Protein AF-A0A2N9NSI6-F1 (afdb_monomer_lite)

Structure (mmCIF, N/CA/C/O backbone):
data_AF-A0A2N9NSI6-F1
#
_entry.id   AF-A0A2N9NSI6-F1
#
loop_
_atom_site.group_PDB
_atom_site.id
_atom_site.type_symbol
_atom_site.label_atom_id
_atom_site.label_alt_id
_atom_site.label_comp_id
_atom_site.label_asym_id
_atom_site.label_entity_id
_atom_site.label_seq_id
_atom_site.pdbx_PDB_ins_code
_atom_site.Cartn_x
_atom_site.Cartn_y
_atom_site.Cartn_z
_atom_site.occupancy
_atom_site.B_iso_or_equiv
_atom_site.auth_seq_id
_atom_site.auth_comp_id
_atom_site.auth_asym_id
_atom_site.auth_atom_id
_atom_site.pdbx_PDB_model_num
ATOM 1 N N . MET A 1 1 ? 2.233 5.136 30.420 1.00 48.03 1 MET A N 1
ATOM 2 C CA . MET A 1 1 ? 1.547 4.315 29.391 1.00 48.03 1 MET A CA 1
ATOM 3 C C . MET A 1 1 ? 0.698 5.230 28.518 1.00 48.03 1 MET A C 1
ATOM 5 O O . MET A 1 1 ? 0.105 6.152 29.054 1.00 48.03 1 MET A O 1
ATOM 9 N N . ARG A 1 2 ? 0.676 5.046 27.192 1.00 55.31 2 ARG A N 1
ATOM 10 C CA . ARG A 1 2 ? -0.166 5.871 26.302 1.00 55.31 2 ARG A CA 1
ATOM 11 C C . ARG A 1 2 ? -1.630 5.439 26.423 1.00 55.31 2 ARG A C 1
ATOM 13 O O . ARG A 1 2 ? -1.885 4.237 26.445 1.00 55.31 2 ARG A O 1
ATOM 20 N N . ALA A 1 3 ? -2.552 6.400 26.476 1.00 70.12 3 ALA A N 1
ATOM 21 C CA . ALA A 1 3 ? -3.989 6.137 26.527 1.00 70.12 3 ALA A CA 1
ATOM 22 C C . ALA A 1 3 ? -4.431 5.232 25.362 1.00 70.12 3 ALA A C 1
ATOM 24 O O . ALA A 1 3 ? -3.962 5.372 24.225 1.00 70.12 3 ALA A O 1
ATOM 25 N N . SER A 1 4 ? -5.310 4.274 25.649 1.00 68.69 4 SER A N 1
ATOM 26 C CA . SER A 1 4 ? -5.897 3.402 24.638 1.00 68.69 4 SER A CA 1
ATOM 27 C C . SER A 1 4 ? -6.858 4.203 23.757 1.00 68.69 4 SER A C 1
ATOM 29 O O . SER A 1 4 ? -7.689 4.965 24.238 1.00 68.69 4 SER A O 1
ATOM 31 N N . ILE A 1 5 ? -6.737 4.036 22.439 1.00 74.62 5 ILE A N 1
ATOM 32 C CA . ILE A 1 5 ? -7.621 4.702 21.475 1.00 74.62 5 ILE A CA 1
ATOM 33 C C . ILE A 1 5 ? -9.014 4.077 21.594 1.00 74.62 5 ILE A C 1
ATOM 35 O O . ILE A 1 5 ? -9.183 2.927 21.167 1.00 74.62 5 ILE A O 1
ATOM 39 N N . GLN A 1 6 ? -9.965 4.836 22.143 1.00 79.00 6 GLN A N 1
ATOM 40 C CA . GLN A 1 6 ? -11.392 4.510 22.207 1.00 79.00 6 GLN A CA 1
ATOM 41 C C . GLN A 1 6 ? -12.068 4.862 20.878 1.00 79.00 6 GLN A C 1
ATOM 43 O O . GLN A 1 6 ? -11.849 5.941 20.343 1.00 79.00 6 GLN A O 1
ATOM 48 N N . ASP A 1 7 ? -12.818 3.921 20.311 1.00 77.19 7 ASP A N 1
ATOM 49 C CA . ASP A 1 7 ? -13.443 4.021 18.987 1.00 77.19 7 ASP A CA 1
ATOM 50 C C . ASP A 1 7 ? -14.549 2.959 18.880 1.00 77.1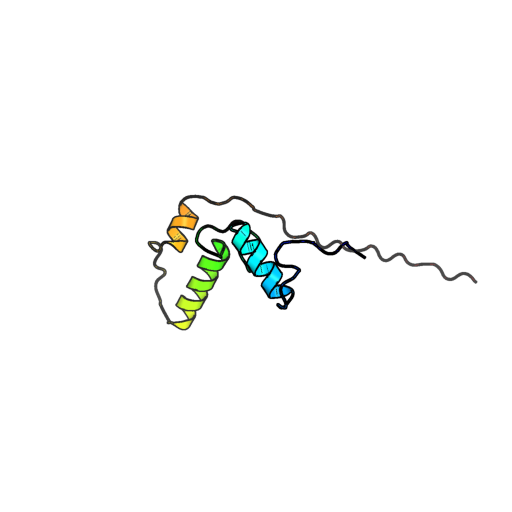9 7 ASP A C 1
ATOM 52 O O . ASP A 1 7 ? -14.588 2.026 19.680 1.00 77.19 7 ASP A O 1
ATOM 56 N N . GLU A 1 8 ? -15.398 3.024 17.862 1.00 80.44 8 GLU A N 1
ATOM 57 C CA . GLU A 1 8 ? -16.492 2.074 17.610 1.00 80.44 8 GLU A CA 1
ATOM 58 C C . GLU A 1 8 ? -15.991 0.616 17.534 1.00 80.44 8 GLU A C 1
ATOM 60 O O . GLU A 1 8 ? -16.646 -0.319 17.997 1.00 80.44 8 GLU A O 1
ATOM 65 N N . PHE A 1 9 ? -14.761 0.412 17.046 1.00 79.56 9 PHE A N 1
ATOM 66 C CA . PHE A 1 9 ? -14.136 -0.909 16.941 1.00 79.56 9 PHE A CA 1
ATOM 67 C C . PHE A 1 9 ? -13.517 -1.432 18.249 1.00 79.56 9 PHE A C 1
ATOM 69 O O . PHE A 1 9 ? -13.040 -2.572 18.276 1.00 79.56 9 PHE A O 1
ATOM 76 N N . THR A 1 10 ? -13.461 -0.653 19.339 1.00 80.88 10 THR A N 1
ATOM 77 C CA . THR A 1 10 ? -12.845 -1.138 20.590 1.00 80.88 10 THR A CA 1
ATOM 78 C C . THR A 1 10 ? -13.657 -2.231 21.252 1.00 80.88 10 THR A C 1
ATOM 80 O O . THR A 1 10 ? -13.054 -3.171 21.772 1.00 80.88 10 THR A O 1
ATOM 83 N N . ARG A 1 11 ? -14.985 -2.158 21.143 1.00 82.06 11 ARG A N 1
ATOM 84 C CA . ARG A 1 11 ? -15.930 -3.134 21.704 1.00 82.06 11 ARG A CA 1
ATOM 85 C C . ARG A 1 11 ? -15.912 -4.476 20.973 1.00 82.06 11 ARG A C 1
ATOM 87 O O . ARG A 1 11 ? -16.306 -5.490 21.538 1.00 82.06 11 ARG A O 1
ATOM 94 N N . LEU A 1 12 ? -15.417 -4.508 19.735 1.00 83.12 12 LEU A N 1
ATOM 95 C CA . LEU A 1 12 ? -15.352 -5.741 18.9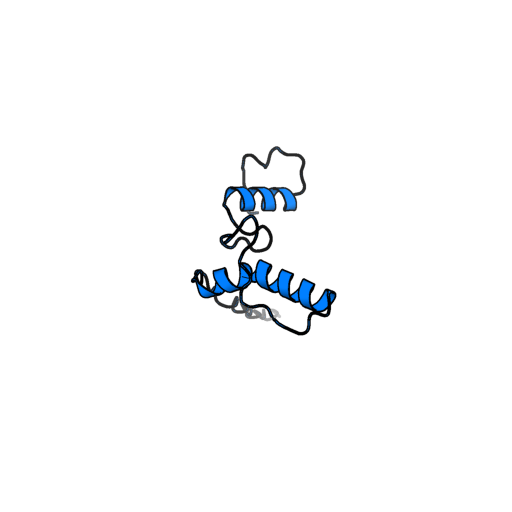60 1.00 83.12 12 LEU A CA 1
ATOM 96 C C . LEU A 1 12 ? -14.275 -6.688 19.517 1.00 83.12 12 LEU A C 1
ATOM 98 O O . LEU A 1 12 ? -13.136 -6.279 19.772 1.00 83.12 12 LEU A O 1
ATOM 102 N N . LYS A 1 13 ? -14.601 -7.979 19.642 1.00 85.81 13 LYS A N 1
ATOM 103 C CA . LYS A 1 13 ? -13.668 -9.050 20.042 1.00 85.81 13 LYS A CA 1
ATOM 104 C C . LYS A 1 13 ? -12.770 -9.479 18.875 1.00 85.81 13 LYS A C 1
ATOM 106 O O . LYS A 1 13 ? -12.766 -10.630 18.460 1.00 85.81 13 LYS A O 1
ATOM 111 N N . VAL A 1 14 ? -12.024 -8.534 18.308 1.00 86.50 14 VAL A N 1
ATOM 112 C CA . VAL A 1 14 ? -11.093 -8.790 17.197 1.00 86.50 14 VAL A CA 1
ATOM 113 C C . VAL A 1 14 ? -9.673 -8.440 17.602 1.00 86.50 14 VAL A C 1
ATOM 115 O O . VAL A 1 14 ? -9.452 -7.567 18.446 1.00 86.50 14 VAL A O 1
ATOM 118 N N . SER A 1 15 ? -8.704 -9.085 16.949 1.00 87.81 15 SER A N 1
ATOM 119 C CA . SER A 1 15 ? -7.287 -8.758 17.104 1.00 87.81 15 SER A CA 1
ATOM 120 C C . SER A 1 15 ? -7.044 -7.255 16.948 1.00 87.81 15 SER A C 1
ATOM 122 O O . SER A 1 15 ? -7.626 -6.586 16.085 1.00 87.81 15 SER A O 1
ATOM 124 N N . ARG A 1 16 ? -6.120 -6.728 17.757 1.00 82.12 16 ARG A N 1
ATOM 125 C CA . ARG A 1 16 ? -5.680 -5.328 17.707 1.00 82.12 16 ARG A CA 1
ATOM 126 C C . ARG A 1 16 ? -5.275 -4.904 16.292 1.00 82.12 16 ARG A C 1
ATOM 128 O O . ARG A 1 16 ? -5.569 -3.783 15.881 1.00 82.12 16 ARG A O 1
ATOM 135 N N . GLN A 1 17 ? -4.654 -5.806 15.533 1.00 85.38 17 GLN A N 1
ATOM 136 C CA . GLN A 1 17 ? -4.251 -5.544 14.152 1.00 85.38 17 GLN A CA 1
ATOM 137 C C . GLN A 1 17 ? -5.458 -5.371 13.225 1.00 85.38 17 GLN A C 1
ATOM 139 O O . GLN A 1 17 ? -5.464 -4.479 12.380 1.00 85.38 17 GLN A O 1
ATOM 144 N N . ARG A 1 18 ? -6.517 -6.165 13.411 1.00 86.31 18 ARG A N 1
ATOM 145 C CA . ARG A 1 18 ? -7.741 -6.039 12.615 1.00 86.31 18 ARG A CA 1
ATOM 146 C C . ARG A 1 18 ? -8.489 -4.746 12.937 1.00 86.31 18 ARG A C 1
ATOM 148 O O . ARG A 1 18 ? -8.938 -4.079 12.013 1.00 86.31 18 ARG A O 1
ATOM 155 N N . LYS A 1 19 ? -8.526 -4.332 14.211 1.00 89.19 19 LYS A N 1
ATOM 156 C CA . LYS A 1 19 ? -9.054 -3.012 14.612 1.00 89.19 19 LYS A CA 1
ATOM 157 C C . LYS A 1 19 ? -8.313 -1.869 13.912 1.00 89.19 19 LYS A C 1
ATOM 159 O O . LYS A 1 19 ? -8.945 -0.933 13.439 1.00 89.19 19 LYS A O 1
ATOM 164 N N . TYR A 1 20 ? -6.986 -1.961 13.788 1.00 86.31 20 TYR A N 1
ATOM 165 C CA . TYR A 1 20 ? -6.198 -0.985 13.026 1.00 86.31 20 TYR A CA 1
ATOM 166 C C . TYR A 1 20 ? -6.587 -0.954 11.540 1.00 86.31 20 TYR A C 1
ATOM 168 O O . TYR A 1 20 ? -6.796 0.124 10.994 1.00 86.31 20 TYR A O 1
ATOM 176 N N . GLN A 1 21 ? -6.745 -2.114 10.896 1.00 85.00 21 GLN A N 1
ATOM 177 C CA . GLN A 1 21 ? -7.166 -2.177 9.491 1.00 85.00 21 GLN A CA 1
ATOM 178 C C . GLN A 1 21 ? -8.550 -1.557 9.273 1.00 85.00 21 GLN A C 1
ATOM 180 O O . GLN A 1 21 ? -8.721 -0.812 8.315 1.00 85.00 21 GLN A O 1
ATOM 185 N N . LEU A 1 22 ? -9.505 -1.818 10.171 1.00 85.94 22 LEU A N 1
ATOM 186 C CA . LEU A 1 22 ? -10.853 -1.243 10.103 1.00 85.94 22 LEU A CA 1
ATOM 187 C C . LEU A 1 22 ? -10.827 0.285 10.237 1.00 85.94 22 LEU A C 1
ATOM 189 O O . LEU A 1 22 ? -11.482 0.978 9.464 1.00 85.94 22 LEU A O 1
ATOM 193 N N . ARG A 1 23 ? -9.991 0.821 11.136 1.00 85.88 23 ARG A N 1
ATOM 194 C CA . ARG A 1 23 ? -9.762 2.272 11.245 1.00 85.88 23 ARG A CA 1
ATOM 195 C C . ARG A 1 23 ? -9.185 2.861 9.964 1.00 85.88 23 ARG A C 1
ATOM 197 O O . ARG A 1 23 ? -9.685 3.860 9.468 1.00 85.88 23 ARG A O 1
ATOM 204 N N . MET A 1 24 ? -8.170 2.216 9.390 1.00 83.25 24 MET A N 1
ATOM 205 C CA . MET A 1 24 ? -7.585 2.682 8.131 1.00 83.25 24 MET A CA 1
ATOM 206 C C . MET A 1 24 ? -8.591 2.608 6.973 1.00 83.25 24 MET A C 1
ATOM 208 O O . MET A 1 24 ? -8.606 3.506 6.140 1.00 83.25 24 MET A O 1
ATOM 212 N N . GLN A 1 25 ? -9.464 1.595 6.934 1.00 81.50 25 GLN A N 1
ATOM 213 C CA . GLN A 1 25 ? -10.539 1.502 5.939 1.00 81.50 25 GLN A CA 1
ATOM 214 C C . GLN A 1 25 ? -11.565 2.631 6.087 1.00 81.50 25 GLN A C 1
ATOM 216 O O . GLN A 1 25 ? -11.917 3.243 5.080 1.00 81.50 25 GLN A O 1
ATOM 221 N N . ARG A 1 26 ? -11.985 2.949 7.322 1.00 82.50 26 ARG A N 1
ATOM 222 C CA . ARG A 1 26 ? -12.860 4.099 7.615 1.00 82.50 26 ARG A CA 1
ATOM 223 C C . ARG A 1 26 ? -12.248 5.402 7.096 1.00 82.50 26 ARG A C 1
ATOM 225 O O . ARG A 1 26 ? -12.919 6.169 6.415 1.00 82.50 26 ARG A O 1
ATOM 232 N N . ASP A 1 27 ? -10.955 5.592 7.341 1.00 81.69 27 ASP A N 1
ATOM 233 C CA . ASP A 1 27 ? -10.217 6.797 6.950 1.00 81.69 27 ASP A CA 1
ATOM 234 C C . ASP A 1 27 ? -9.816 6.834 5.460 1.00 81.69 27 ASP A C 1
ATOM 236 O O . ASP A 1 27 ? -9.103 7.751 5.048 1.00 81.69 27 ASP A O 1
ATOM 240 N N . LYS A 1 28 ? -10.207 5.838 4.645 1.00 79.25 28 LYS A N 1
ATOM 241 C CA . LYS A 1 28 ? -9.749 5.666 3.247 1.00 79.25 28 LYS A CA 1
ATOM 242 C C . LYS A 1 28 ? -8.217 5.695 3.129 1.00 79.25 28 LYS A C 1
ATOM 244 O O . LYS A 1 28 ? -7.625 6.311 2.241 1.00 79.25 28 LYS A O 1
ATOM 249 N N . ARG A 1 29 ? -7.552 5.030 4.070 1.00 82.31 29 ARG A N 1
ATOM 250 C CA . ARG A 1 29 ? -6.097 4.894 4.172 1.00 82.31 29 ARG A CA 1
ATOM 251 C C . ARG A 1 29 ? -5.668 3.456 3.929 1.00 82.31 29 ARG A C 1
ATOM 253 O O . ARG A 1 29 ? -6.415 2.496 4.096 1.00 82.31 29 ARG A O 1
ATOM 260 N N . CYS A 1 30 ? -4.410 3.305 3.545 1.00 82.31 30 CYS A N 1
ATOM 261 C CA . CYS A 1 30 ? -3.794 2.016 3.321 1.00 82.31 30 CYS A CA 1
ATOM 262 C C . CYS A 1 30 ? -3.725 1.209 4.621 1.00 82.31 30 CYS A C 1
ATOM 264 O O . CYS A 1 30 ? -3.173 1.673 5.619 1.00 82.31 30 CYS A O 1
ATOM 266 N N . THR A 1 31 ? -4.195 -0.036 4.582 1.00 79.50 31 THR A N 1
ATOM 267 C CA . THR A 1 31 ? -4.193 -0.949 5.738 1.00 79.50 31 THR A CA 1
ATOM 268 C C . THR A 1 31 ? -2.800 -1.410 6.178 1.00 79.50 31 THR A C 1
ATOM 270 O O . THR A 1 31 ? -2.664 -1.973 7.261 1.00 79.50 31 THR A O 1
ATOM 273 N N . GLU A 1 32 ? -1.779 -1.214 5.339 1.00 75.44 32 GLU A N 1
ATOM 274 C CA . GLU A 1 32 ? -0.399 -1.661 5.581 1.00 75.44 32 GLU A CA 1
ATOM 275 C C . GLU A 1 32 ? 0.495 -0.519 6.095 1.00 75.44 32 GLU A C 1
ATOM 277 O O . GLU A 1 32 ? 1.294 -0.727 7.004 1.00 75.44 32 GLU A O 1
ATOM 282 N N . CYS A 1 33 ? 0.343 0.700 5.560 1.00 76.00 33 CYS A N 1
ATOM 283 C CA . CYS A 1 33 ? 1.220 1.833 5.888 1.00 76.00 33 CYS A CA 1
ATOM 284 C C . CYS A 1 33 ? 0.510 3.094 6.402 1.00 76.00 33 CYS A C 1
ATOM 286 O O . CYS A 1 33 ? 1.187 4.058 6.759 1.00 76.00 33 CYS A O 1
ATOM 288 N N . GLY A 1 34 ? -0.827 3.128 6.412 1.00 72.25 34 GLY A N 1
ATOM 289 C CA . GLY A 1 34 ? -1.617 4.273 6.878 1.00 72.25 34 GLY A CA 1
ATOM 290 C C . GLY A 1 34 ? -1.553 5.526 5.995 1.00 72.25 34 GLY A C 1
ATOM 291 O O . GLY A 1 34 ? -2.036 6.580 6.402 1.00 72.25 34 GLY A O 1
ATOM 292 N N . ARG A 1 35 ? -0.957 5.446 4.798 1.00 78.50 35 ARG A N 1
ATOM 293 C CA . ARG A 1 35 ? -0.968 6.535 3.800 1.00 78.50 35 ARG A CA 1
ATOM 294 C C . ARG A 1 35 ? -2.340 6.658 3.132 1.00 78.50 35 ARG A C 1
ATOM 296 O O . ARG A 1 35 ? -3.058 5.660 3.128 1.00 78.50 35 ARG A O 1
ATOM 303 N N . PRO A 1 36 ? -2.707 7.816 2.551 1.00 76.62 36 PRO A N 1
ATOM 304 C CA . PRO A 1 36 ? -3.942 7.931 1.778 1.00 76.62 36 PRO A CA 1
ATOM 305 C C . PRO A 1 36 ? -4.012 6.820 0.725 1.00 76.62 36 PRO A C 1
ATOM 307 O O . PRO A 1 36 ? -3.027 6.539 0.029 1.00 76.62 36 PRO A O 1
ATOM 310 N N . ALA A 1 37 ? -5.146 6.125 0.679 1.00 74.94 37 ALA A N 1
ATOM 311 C CA . ALA A 1 37 ? -5.395 5.150 -0.366 1.00 74.94 37 ALA A CA 1
ATOM 312 C C . ALA A 1 37 ? -5.681 5.908 -1.665 1.00 74.94 37 ALA A C 1
ATOM 314 O O . ALA A 1 37 ? -6.361 6.930 -1.650 1.00 74.94 37 ALA A O 1
ATOM 315 N N . ALA A 1 38 ? -5.137 5.414 -2.775 1.00 68.31 38 ALA A N 1
ATOM 316 C CA . ALA A 1 38 ? -5.496 5.945 -4.087 1.00 68.31 38 ALA A CA 1
ATOM 317 C C . ALA A 1 38 ? -6.725 5.215 -4.629 1.00 68.31 38 ALA A C 1
ATOM 319 O O . ALA A 1 38 ? -7.680 5.852 -5.046 1.00 68.31 38 ALA A O 1
ATOM 320 N N . GLU A 1 39 ? -6.735 3.884 -4.525 1.00 66.31 39 GLU A N 1
ATOM 321 C CA . GLU A 1 39 ? -7.898 3.065 -4.849 1.00 66.31 39 GLU A CA 1
ATOM 322 C C . GLU A 1 39 ? -8.096 1.952 -3.819 1.00 66.31 39 GLU A C 1
ATOM 324 O O . GLU A 1 39 ? -7.167 1.219 -3.454 1.00 66.31 39 GLU A O 1
ATOM 329 N N . GLY A 1 40 ? -9.337 1.825 -3.348 1.00 71.06 40 GLY A N 1
ATOM 330 C CA . GLY A 1 40 ? -9.7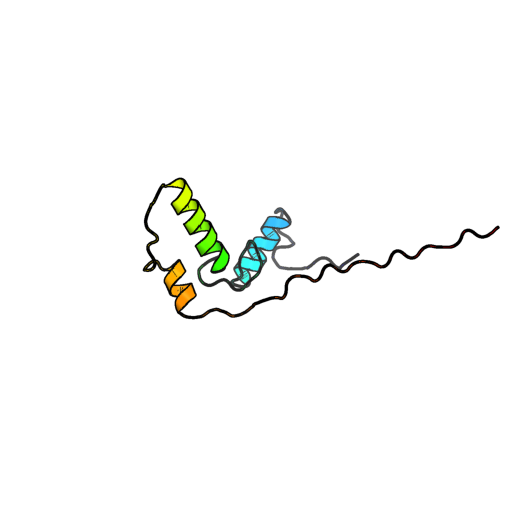41 0.822 -2.370 1.00 71.06 40 GLY A CA 1
ATOM 331 C C . GLY A 1 40 ? -9.004 0.962 -1.036 1.00 71.06 40 GLY A C 1
ATOM 332 O O . GLY A 1 40 ? -9.084 1.985 -0.365 1.00 71.06 40 GLY A O 1
ATOM 333 N N . SER A 1 41 ? -8.305 -0.103 -0.633 1.00 69.25 41 SER A N 1
ATOM 334 C CA . SER A 1 41 ? -7.688 -0.254 0.695 1.00 69.25 41 SER A CA 1
ATOM 335 C C . SER A 1 41 ? -6.159 -0.111 0.714 1.00 69.25 41 SER A C 1
ATOM 337 O O . SER A 1 41 ? -5.535 -0.338 1.757 1.00 69.25 41 SER A O 1
ATOM 339 N N . ARG A 1 42 ? -5.518 0.243 -0.414 1.00 77.12 42 ARG A N 1
ATOM 340 C CA . ARG A 1 42 ? -4.048 0.325 -0.532 1.00 77.12 42 ARG A CA 1
ATOM 341 C C . ARG A 1 42 ? -3.564 1.628 -1.171 1.00 77.12 42 ARG A C 1
ATOM 343 O O . ARG A 1 42 ? -4.256 2.261 -1.960 1.00 77.12 42 ARG A O 1
ATOM 350 N N . CYS A 1 43 ? -2.341 2.030 -0.822 1.00 81.12 43 CYS A N 1
ATOM 351 C CA . CYS A 1 43 ? -1.676 3.159 -1.473 1.00 81.12 43 CYS A CA 1
ATOM 352 C C . CYS A 1 43 ? -0.993 2.728 -2.783 1.00 81.12 43 CYS A C 1
ATOM 354 O O . CYS A 1 43 ? -0.742 1.540 -3.007 1.00 81.12 43 CYS A O 1
ATOM 356 N N . LEU A 1 44 ? -0.640 3.707 -3.620 1.00 78.50 44 LEU A N 1
ATOM 357 C CA . LEU A 1 44 ? -0.022 3.481 -4.934 1.00 78.50 44 LEU A CA 1
ATOM 358 C C . LEU A 1 44 ? 1.264 2.661 -4.872 1.00 78.50 44 LEU A C 1
ATOM 360 O O . LEU A 1 44 ? 1.432 1.733 -5.658 1.00 78.50 44 LEU A O 1
ATOM 364 N N . GLU A 1 45 ? 2.140 2.945 -3.909 1.00 78.62 45 GLU A N 1
ATOM 365 C CA . GLU A 1 45 ? 3.390 2.195 -3.746 1.00 78.62 45 GLU A CA 1
ATOM 366 C C . GLU A 1 45 ? 3.126 0.701 -3.530 1.00 78.62 45 GLU A C 1
ATOM 368 O O . GLU A 1 45 ? 3.755 -0.139 -4.171 1.00 78.62 45 GLU A O 1
ATOM 373 N N . HIS A 1 46 ? 2.149 0.355 -2.686 1.00 80.88 46 HIS A N 1
ATOM 374 C CA . HIS A 1 46 ? 1.803 -1.044 -2.432 1.00 80.88 46 HIS A CA 1
ATOM 375 C C . HIS A 1 46 ? 1.121 -1.698 -3.634 1.00 80.88 46 HIS A C 1
ATOM 377 O O . HIS A 1 46 ? 1.348 -2.882 -3.880 1.00 80.88 46 HIS A O 1
ATOM 383 N N . LEU A 1 47 ? 0.336 -0.951 -4.416 1.00 79.88 47 LEU A N 1
ATOM 384 C CA . LEU A 1 47 ? -0.232 -1.463 -5.665 1.00 79.88 47 LEU A CA 1
ATOM 385 C C . LEU A 1 47 ? 0.867 -1.782 -6.691 1.00 79.88 47 LEU A C 1
ATOM 387 O O . LEU A 1 47 ? 0.837 -2.853 -7.300 1.00 79.88 47 LEU A O 1
ATOM 391 N N . ILE A 1 48 ? 1.872 -0.912 -6.834 1.00 81.06 48 ILE A N 1
ATOM 392 C CA . ILE A 1 48 ? 3.011 -1.135 -7.737 1.00 81.06 48 ILE A CA 1
ATOM 393 C C . ILE A 1 48 ? 3.852 -2.320 -7.256 1.00 81.06 48 ILE A C 1
ATOM 395 O O . ILE A 1 48 ? 4.106 -3.235 -8.037 1.00 81.06 48 ILE A O 1
ATOM 399 N N . LEU A 1 49 ? 4.225 -2.365 -5.974 1.00 83.81 49 LEU A N 1
ATOM 400 C CA . LEU A 1 49 ? 5.020 -3.463 -5.412 1.00 83.81 49 LEU A CA 1
ATOM 401 C C . LEU A 1 49 ? 4.304 -4.814 -5.530 1.00 83.81 49 LEU A C 1
ATOM 403 O O . LEU A 1 49 ? 4.920 -5.816 -5.905 1.00 83.81 49 LEU A O 1
ATOM 407 N N . ALA A 1 50 ? 2.999 -4.858 -5.248 1.00 85.56 50 ALA A N 1
ATOM 408 C CA . ALA A 1 50 ? 2.198 -6.067 -5.418 1.00 85.56 50 ALA A CA 1
ATOM 409 C C . ALA A 1 50 ? 2.172 -6.514 -6.885 1.00 85.56 50 ALA A C 1
ATOM 411 O O . ALA A 1 50 ? 2.343 -7.702 -7.173 1.00 85.56 50 ALA A O 1
ATOM 412 N N . ARG A 1 51 ? 2.028 -5.568 -7.818 1.00 83.12 51 ARG A N 1
ATOM 413 C CA . ARG A 1 51 ? 2.043 -5.853 -9.253 1.00 83.12 51 ARG A CA 1
ATOM 414 C C . ARG A 1 51 ? 3.407 -6.338 -9.731 1.00 83.12 51 ARG A C 1
ATOM 416 O O . ARG A 1 51 ? 3.475 -7.297 -10.495 1.00 83.12 51 ARG A O 1
ATOM 423 N N . GLU A 1 52 ? 4.497 -5.744 -9.257 1.00 84.94 52 GLU A N 1
ATOM 424 C CA . GLU A 1 52 ? 5.850 -6.201 -9.577 1.00 84.94 52 GLU A CA 1
ATOM 425 C C . GLU A 1 52 ? 6.125 -7.601 -9.027 1.00 84.94 52 GLU A C 1
ATOM 427 O O . GLU A 1 52 ? 6.711 -8.432 -9.726 1.00 84.94 52 GLU A O 1
ATOM 432 N N . ARG A 1 53 ? 5.645 -7.905 -7.817 1.00 85.44 53 ARG A N 1
ATOM 433 C CA . ARG A 1 53 ? 5.713 -9.256 -7.247 1.00 85.44 53 ARG A CA 1
ATOM 434 C C . ARG A 1 53 ? 4.929 -10.255 -8.097 1.00 85.44 53 ARG A C 1
ATOM 436 O O . ARG A 1 53 ? 5.449 -11.325 -8.408 1.00 85.44 53 ARG A O 1
ATOM 443 N N . GLN A 1 54 ? 3.715 -9.902 -8.520 1.00 86.62 54 GLN A N 1
ATOM 444 C CA . GLN A 1 54 ? 2.919 -10.732 -9.428 1.00 86.62 54 GLN A CA 1
ATOM 445 C C . GLN A 1 54 ? 3.609 -10.922 -10.784 1.00 86.62 54 GLN A C 1
ATOM 447 O O . GLN A 1 54 ? 3.620 -12.037 -11.301 1.00 86.62 54 GLN A O 1
ATOM 452 N N . ARG A 1 55 ? 4.234 -9.875 -11.337 1.00 85.12 55 ARG A N 1
ATOM 453 C CA . ARG A 1 55 ? 5.000 -9.940 -12.590 1.00 85.12 55 ARG A CA 1
ATOM 454 C C . ARG A 1 55 ? 6.161 -10.924 -12.484 1.00 85.12 55 ARG A C 1
ATOM 456 O O . ARG A 1 55 ? 6.305 -11.767 -13.363 1.00 85.12 55 ARG A O 1
ATOM 463 N N . LYS A 1 56 ? 6.951 -10.830 -11.405 1.00 85.44 56 LYS A N 1
ATOM 464 C CA . LYS A 1 56 ? 8.051 -11.764 -11.122 1.00 85.44 56 LYS A CA 1
ATOM 465 C C . LYS A 1 56 ? 7.532 -13.197 -10.992 1.00 85.44 56 LYS A C 1
ATOM 467 O O . LYS A 1 56 ? 8.062 -14.078 -11.652 1.00 85.44 56 LYS A O 1
ATOM 472 N N . LYS A 1 57 ? 6.452 -13.412 -10.228 1.00 87.56 57 LYS A N 1
ATOM 473 C CA . LYS A 1 57 ? 5.848 -14.744 -10.043 1.00 87.56 57 LYS A CA 1
ATOM 474 C C . LYS A 1 57 ? 5.332 -15.352 -11.353 1.00 87.56 57 LYS A C 1
ATOM 476 O O . LYS A 1 57 ? 5.456 -16.550 -11.551 1.00 87.56 57 LYS A O 1
ATOM 481 N N . ARG A 1 58 ? 4.741 -14.539 -12.233 1.00 84.94 58 ARG A N 1
ATOM 482 C CA . ARG A 1 58 ? 4.178 -14.986 -13.519 1.00 84.94 58 ARG A CA 1
ATOM 483 C C . ARG A 1 58 ? 5.193 -14.998 -14.673 1.00 84.94 58 ARG A C 1
ATOM 485 O O . ARG A 1 58 ? 4.804 -15.294 -15.793 1.00 84.94 58 ARG A O 1
ATOM 492 N N . GLY A 1 59 ? 6.456 -14.627 -14.442 1.00 84.88 59 GLY A N 1
ATOM 493 C CA . GLY A 1 59 ? 7.496 -14.645 -15.481 1.00 84.88 59 GLY A CA 1
ATOM 494 C C . GLY A 1 59 ? 7.283 -13.653 -16.635 1.00 84.88 59 GLY A C 1
ATOM 495 O O . GLY A 1 59 ? 7.841 -13.819 -17.718 1.00 84.88 59 GLY A O 1
ATOM 496 N N . LEU A 1 60 ? 6.477 -12.606 -16.435 1.00 81.31 60 LEU A N 1
ATOM 497 C CA . LEU A 1 60 ? 6.160 -11.634 -17.485 1.00 81.31 60 LEU A CA 1
ATOM 498 C C . LEU A 1 60 ? 7.388 -10.757 -17.798 1.00 81.31 60 LEU A C 1
ATOM 500 O O . LEU A 1 60 ? 7.808 -9.927 -16.979 1.00 81.31 60 LEU A O 1
ATOM 504 N N . LYS A 1 61 ? 7.946 -10.930 -19.006 1.00 75.88 61 LYS A N 1
ATOM 505 C CA . LYS A 1 61 ? 9.156 -10.229 -19.479 1.00 75.88 61 LYS A CA 1
ATOM 506 C C . LYS A 1 61 ? 8.950 -8.715 -19.618 1.00 75.88 61 LYS A C 1
ATOM 508 O O . LYS A 1 61 ? 9.809 -7.940 -19.210 1.00 75.88 61 LYS A O 1
ATOM 513 N N . ARG A 1 62 ? 7.800 -8.281 -20.147 1.00 78.62 62 ARG A N 1
ATOM 514 C CA . ARG A 1 62 ? 7.498 -6.860 -20.408 1.00 78.62 62 ARG A CA 1
ATOM 515 C C . ARG A 1 62 ? 6.784 -6.191 -19.228 1.00 78.62 62 ARG A C 1
ATOM 517 O O . ARG A 1 62 ? 5.976 -6.814 -18.536 1.00 78.62 62 ARG A O 1
ATOM 524 N N . ARG A 1 63 ? 7.069 -4.902 -19.007 1.00 78.69 63 ARG A N 1
ATOM 525 C CA . ARG A 1 63 ? 6.311 -4.037 -18.089 1.00 78.69 63 ARG A CA 1
ATOM 526 C C . ARG A 1 63 ? 5.209 -3.336 -18.883 1.00 78.69 63 ARG A C 1
ATOM 528 O O . ARG A 1 63 ? 5.501 -2.543 -19.768 1.00 78.69 63 ARG A O 1
ATOM 535 N N . TYR A 1 64 ? 3.950 -3.632 -18.576 1.00 74.25 64 TYR A N 1
ATOM 536 C CA . TYR A 1 64 ? 2.815 -2.949 -19.198 1.00 74.25 64 TYR A CA 1
ATOM 537 C C . TYR A 1 64 ? 2.493 -1.663 -18.428 1.00 74.25 64 TYR A C 1
ATOM 539 O O . TYR A 1 64 ? 1.822 -1.699 -17.397 1.00 74.25 64 TYR A O 1
ATOM 547 N N . PHE A 1 65 ? 2.981 -0.528 -18.930 1.00 68.56 65 PHE A N 1
ATOM 548 C CA . PHE A 1 65 ? 2.824 0.789 -18.295 1.00 68.56 65 PHE A CA 1
ATOM 549 C C . PHE A 1 65 ? 1.409 1.376 -18.417 1.00 68.56 65 PHE A C 1
ATOM 551 O O . PHE A 1 65 ? 1.031 2.237 -17.635 1.00 68.56 65 PHE A O 1
ATOM 558 N N . ASN A 1 66 ? 0.574 0.841 -19.311 1.00 71.75 66 ASN A N 1
ATOM 559 C CA . ASN A 1 66 ? -0.817 1.279 -19.493 1.00 71.75 66 ASN A CA 1
ATOM 560 C C . ASN A 1 66 ? -1.789 0.766 -18.423 1.00 71.75 66 ASN A C 1
ATOM 562 O O . ASN A 1 66 ? -2.998 0.948 -18.532 1.00 71.75 66 ASN A O 1
ATOM 566 N N . THR A 1 67 ? -1.290 0.090 -17.396 1.00 70.00 67 THR A N 1
ATOM 567 C CA . THR A 1 67 ? -2.152 -0.454 -16.350 1.00 70.00 67 THR A CA 1
ATOM 568 C C . THR A 1 67 ? -2.494 0.622 -15.332 1.00 70.00 67 THR A C 1
ATOM 570 O O . THR A 1 67 ? -1.671 1.491 -15.047 1.00 70.00 67 THR A O 1
ATOM 573 N N . LEU A 1 68 ? -3.689 0.520 -14.753 1.00 68.31 68 LEU A N 1
ATOM 574 C CA . LEU A 1 68 ? -4.251 1.482 -13.808 1.00 68.31 68 LEU A CA 1
ATOM 575 C C . LEU A 1 68 ? -3.247 1.924 -12.726 1.00 68.31 68 LEU A C 1
ATOM 577 O O . LEU A 1 68 ? -3.103 3.109 -12.463 1.00 68.31 68 LEU A O 1
ATOM 581 N N . SER A 1 69 ? -2.466 0.991 -12.175 1.00 68.44 69 SER A N 1
ATOM 582 C CA . SER A 1 69 ? -1.468 1.264 -11.130 1.00 68.44 69 SER A CA 1
ATOM 583 C C . SER A 1 69 ? -0.376 2.253 -11.567 1.00 68.44 69 SER A C 1
ATOM 585 O O . SER A 1 69 ? 0.038 3.102 -10.784 1.00 68.44 69 SER A O 1
ATOM 587 N N . TYR A 1 70 ? 0.093 2.139 -12.812 1.00 68.12 70 TYR A N 1
ATOM 588 C CA . TYR A 1 70 ? 1.114 3.025 -13.379 1.00 68.12 70 TYR A CA 1
ATOM 589 C C . TYR A 1 70 ? 0.505 4.331 -13.893 1.00 68.12 70 TYR A C 1
ATOM 591 O O . TYR A 1 70 ? 1.132 5.377 -13.765 1.00 68.12 70 TYR A O 1
ATOM 599 N N . ARG A 1 71 ? -0.737 4.290 -14.392 1.00 68.00 71 ARG A N 1
ATOM 600 C CA . ARG A 1 71 ? -1.486 5.498 -14.764 1.00 68.00 71 ARG A CA 1
ATOM 601 C C . ARG A 1 71 ? -1.738 6.394 -13.553 1.00 68.00 71 ARG A C 1
ATOM 603 O O . ARG A 1 71 ? -1.408 7.567 -13.618 1.00 68.00 71 ARG A O 1
ATOM 610 N N . LEU A 1 72 ? -2.191 5.833 -12.429 1.00 66.88 72 LEU A N 1
ATOM 611 C CA . LEU A 1 72 ? -2.391 6.586 -11.185 1.00 66.88 72 LEU A CA 1
ATOM 612 C C . LEU A 1 72 ? -1.088 7.149 -10.594 1.00 66.88 72 LEU A C 1
ATOM 614 O O . LEU A 1 72 ? -1.100 8.182 -9.929 1.00 66.88 72 LEU A O 1
ATOM 618 N N . ALA A 1 73 ? 0.043 6.474 -10.820 1.00 67.38 73 ALA A N 1
ATOM 619 C CA . ALA A 1 73 ? 1.353 7.006 -10.453 1.00 67.38 73 ALA A CA 1
ATOM 620 C C . ALA A 1 73 ? 1.757 8.194 -11.343 1.00 67.38 73 ALA A C 1
ATOM 622 O O . ALA A 1 73 ? 2.333 9.157 -10.843 1.00 67.38 73 ALA A O 1
ATOM 623 N N . ALA A 1 74 ? 1.431 8.136 -12.638 1.00 60.22 74 ALA A N 1
ATOM 624 C CA . ALA A 1 74 ? 1.731 9.182 -13.612 1.00 60.22 74 ALA A CA 1
ATOM 625 C C . ALA A 1 74 ? 0.823 10.419 -13.477 1.00 60.22 74 ALA A C 1
ATOM 627 O O . ALA A 1 74 ? 1.289 11.531 -13.697 1.00 60.22 74 ALA A O 1
ATOM 628 N N . THR A 1 75 ? -0.440 10.254 -13.069 1.00 60.97 75 THR A N 1
ATOM 629 C CA . THR A 1 75 ? -1.409 11.359 -12.921 1.00 60.97 75 THR A CA 1
ATOM 630 C C . THR A 1 75 ? -1.243 12.176 -11.639 1.00 60.97 75 THR A C 1
ATOM 632 O O . THR A 1 75 ? -1.991 13.120 -11.421 1.00 60.97 75 THR A O 1
ATOM 635 N N . GLY A 1 76 ? -0.261 11.856 -10.794 1.00 57.84 76 GLY A N 1
ATOM 636 C CA . GLY A 1 76 ? 0.076 12.695 -9.653 1.00 57.84 76 GLY A CA 1
ATOM 637 C C . GLY A 1 76 ? -0.821 12.467 -8.440 1.00 57.84 76 GLY A C 1
ATOM 638 O O . GLY A 1 76 ? -1.765 13.196 -8.168 1.00 57.84 76 GLY A O 1
ATOM 639 N N . VAL A 1 77 ? -0.392 11.532 -7.598 1.00 49.56 77 VAL A N 1
ATOM 640 C CA . VAL A 1 77 ? -0.526 11.692 -6.145 1.00 49.56 77 VAL A CA 1
ATOM 641 C C . VAL A 1 77 ? 0.844 11.446 -5.523 1.00 49.56 77 VAL A C 1
ATOM 643 O O . VAL A 1 77 ? 1.065 10.551 -4.714 1.00 49.56 77 VAL A O 1
ATOM 646 N N . ALA A 1 78 ? 1.799 12.289 -5.922 1.00 44.44 78 ALA A N 1
ATOM 647 C CA . ALA A 1 78 ? 3.077 12.490 -5.241 1.00 44.44 78 ALA A CA 1
ATOM 648 C C . ALA A 1 78 ? 2.900 13.260 -3.913 1.00 44.44 78 ALA A C 1
ATOM 650 O O . ALA A 1 78 ? 3.781 14.000 -3.482 1.00 44.44 78 ALA A O 1
ATOM 651 N N . ALA A 1 79 ? 1.751 13.115 -3.251 1.00 45.72 79 ALA A N 1
ATOM 652 C CA . ALA A 1 79 ? 1.511 13.707 -1.952 1.00 45.72 79 ALA A CA 1
ATOM 653 C C . ALA A 1 79 ? 2.003 12.730 -0.880 1.00 45.72 79 ALA A C 1
ATOM 655 O O . ALA A 1 79 ? 1.449 11.646 -0.700 1.00 45.72 79 ALA A O 1
ATOM 656 N N . LEU A 1 80 ? 3.022 13.182 -0.143 1.00 45.47 80 LEU A N 1
ATOM 657 C CA . LEU A 1 80 ? 3.650 12.572 1.035 1.00 45.47 80 LEU A CA 1
ATOM 658 C C . LEU A 1 80 ? 4.899 11.719 0.754 1.00 45.47 80 LEU A C 1
ATOM 660 O O . LEU A 1 80 ? 5.001 10.561 1.168 1.00 45.47 80 LEU A O 1
ATOM 664 N N . LY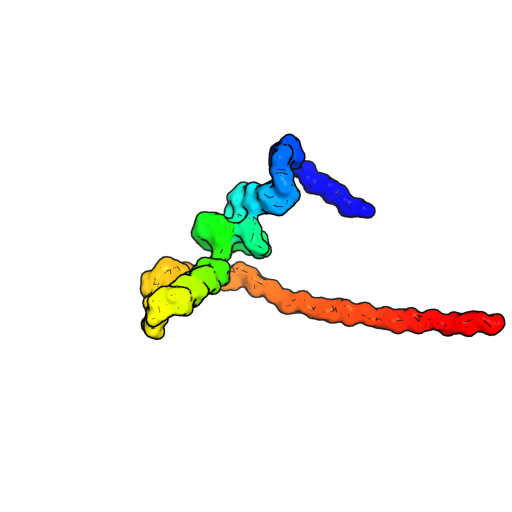S A 1 81 ? 5.944 12.365 0.212 1.00 39.97 81 LYS A N 1
ATOM 665 C CA . LYS A 1 81 ? 7.292 12.140 0.763 1.00 39.97 81 LYS A CA 1
ATOM 666 C C . LYS A 1 81 ? 7.198 12.310 2.286 1.00 39.97 81 LYS A C 1
ATOM 668 O O . LYS A 1 81 ? 6.776 13.362 2.759 1.00 39.97 81 LYS A O 1
ATOM 673 N N . LYS A 1 82 ? 7.628 11.312 3.060 1.00 46.94 82 LYS A N 1
ATOM 674 C CA . LYS A 1 82 ? 8.192 11.585 4.386 1.00 46.94 82 LYS A CA 1
ATOM 675 C C . LYS A 1 82 ? 9.686 11.296 4.356 1.00 46.94 82 LYS A C 1
ATOM 677 O O . LYS A 1 82 ? 10.095 10.333 3.702 1.00 46.94 82 LYS A O 1
ATOM 682 N N . PRO A 1 83 ? 10.488 12.136 5.033 1.00 38.31 83 PRO A N 1
ATOM 683 C CA . PRO A 1 83 ? 11.916 11.923 5.150 1.00 38.31 83 PRO A CA 1
ATOM 684 C C . PRO A 1 83 ? 12.151 10.556 5.786 1.00 38.31 83 PRO A C 1
ATOM 686 O O . PRO A 1 83 ? 11.372 10.100 6.632 1.00 38.31 83 PRO A O 1
ATOM 689 N N . ARG A 1 84 ? 13.233 9.900 5.361 1.00 43.69 84 ARG A N 1
ATOM 690 C CA . ARG A 1 84 ? 13.805 8.771 6.095 1.00 43.69 84 ARG A CA 1
ATOM 691 C C . ARG A 1 84 ? 13.824 9.174 7.566 1.00 43.69 84 ARG A C 1
ATOM 693 O O . ARG A 1 84 ? 14.312 10.258 7.872 1.00 43.69 84 ARG A O 1
ATOM 700 N N . ARG A 1 85 ? 13.251 8.353 8.453 1.00 44.00 85 ARG A N 1
ATOM 701 C CA . ARG A 1 85 ? 13.460 8.515 9.896 1.00 44.00 85 ARG A CA 1
ATOM 702 C C . ARG A 1 85 ? 14.974 8.604 10.082 1.00 44.00 85 ARG A C 1
ATOM 704 O O . ARG A 1 85 ? 15.652 7.599 9.881 1.00 44.00 85 ARG A O 1
ATOM 711 N N . SER A 1 86 ? 15.498 9.794 10.361 1.00 41.09 86 SER A N 1
ATOM 712 C CA . SER A 1 86 ? 16.864 9.943 10.831 1.00 41.09 86 SER A CA 1
ATOM 713 C C . SER A 1 86 ? 16.959 9.059 12.062 1.00 41.09 86 SER A C 1
ATOM 715 O O . SER A 1 86 ? 16.133 9.146 12.974 1.00 41.09 86 SER A O 1
ATOM 717 N N . ALA A 1 87 ? 17.892 8.113 12.016 1.00 45.38 87 ALA A N 1
ATOM 718 C CA . ALA A 1 87 ? 18.258 7.328 13.171 1.00 45.38 87 ALA A CA 1
ATOM 719 C C . ALA A 1 87 ? 18.578 8.322 14.289 1.00 45.38 87 ALA A C 1
ATOM 721 O O . ALA A 1 87 ? 19.558 9.059 14.204 1.00 45.38 87 ALA A O 1
ATOM 722 N N . ALA A 1 88 ? 17.718 8.393 15.303 1.00 47.06 88 ALA A N 1
ATOM 723 C CA . ALA A 1 88 ? 18.073 9.029 16.553 1.00 47.06 88 ALA A CA 1
ATOM 724 C C . ALA A 1 88 ? 19.163 8.150 17.174 1.00 47.06 88 ALA A C 1
ATOM 726 O O . ALA A 1 88 ? 18.876 7.183 17.877 1.00 47.06 88 ALA A O 1
ATOM 727 N N . VAL A 1 89 ? 20.416 8.437 16.822 1.00 50.41 89 VAL A N 1
ATOM 728 C CA . VAL A 1 89 ? 21.595 7.968 17.540 1.00 50.41 89 VAL A CA 1
ATOM 729 C C . VAL A 1 89 ? 21.474 8.550 18.943 1.00 50.41 89 VAL A C 1
ATOM 731 O O . VAL A 1 89 ? 21.613 9.753 19.144 1.00 50.41 89 VAL A O 1
ATOM 734 N N . SER A 1 90 ? 21.118 7.715 19.916 1.00 52.66 90 SER A N 1
ATOM 735 C CA . SER A 1 90 ? 21.160 8.101 21.323 1.00 52.66 90 SER A CA 1
ATOM 736 C C . SER A 1 90 ? 22.620 8.346 21.726 1.00 52.66 90 SER A C 1
ATOM 738 O O . SER A 1 90 ? 23.445 7.455 21.511 1.00 52.66 90 SER A O 1
ATOM 740 N N . PRO A 1 91 ? 22.978 9.491 22.334 1.00 48.53 91 PRO A N 1
ATOM 741 C CA . PRO A 1 91 ? 24.294 9.636 22.932 1.00 48.53 91 PRO A CA 1
ATOM 742 C C . PRO A 1 91 ? 24.350 8.756 24.186 1.00 48.53 91 PRO A C 1
ATOM 744 O O . PRO A 1 91 ? 23.543 8.905 25.108 1.00 48.53 91 PRO A O 1
ATOM 747 N N . ARG A 1 92 ? 25.290 7.805 24.208 1.00 53.47 92 ARG A N 1
ATOM 748 C CA . ARG A 1 92 ? 25.636 7.026 25.402 1.00 53.47 92 ARG A CA 1
ATOM 749 C C . ARG A 1 92 ? 26.134 8.003 26.471 1.00 53.47 92 ARG A C 1
ATOM 751 O O . ARG A 1 92 ? 27.235 8.525 26.348 1.00 53.47 92 ARG A O 1
ATOM 758 N N . ARG A 1 93 ? 25.342 8.265 27.515 1.00 53.03 93 ARG A N 1
ATOM 759 C CA . ARG A 1 93 ? 25.862 8.900 28.734 1.00 53.03 93 ARG A CA 1
ATOM 760 C C . ARG A 1 93 ? 26.660 7.850 29.496 1.00 53.03 93 ARG A C 1
ATOM 762 O O . ARG A 1 93 ? 26.076 6.935 30.068 1.00 53.03 93 ARG A O 1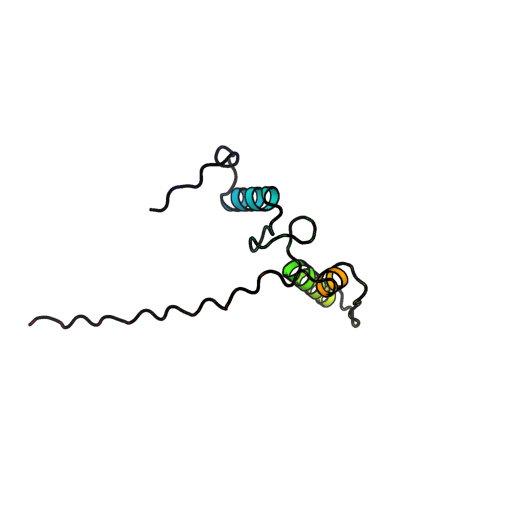
ATOM 769 N N . GLY A 1 94 ? 27.983 7.967 29.453 1.00 49.53 94 GLY A N 1
ATOM 770 C CA . GLY A 1 94 ? 28.855 7.333 30.433 1.00 49.53 94 GLY A CA 1
ATOM 771 C C . GLY A 1 94 ? 28.655 8.024 31.779 1.00 49.53 94 GLY A C 1
ATOM 772 O O . GLY A 1 94 ? 28.802 9.239 31.876 1.00 49.53 94 GLY A O 1
ATOM 773 N N . LEU A 1 95 ? 28.269 7.260 32.795 1.00 60.09 95 LEU A N 1
ATOM 774 C CA . LEU A 1 95 ? 28.343 7.681 34.190 1.00 60.09 95 LEU A CA 1
ATOM 775 C C . LEU A 1 95 ? 29.755 7.340 34.694 1.00 60.09 95 LEU A C 1
ATOM 777 O O . LEU A 1 95 ? 30.148 6.177 34.563 1.00 60.09 95 LEU A O 1
ATOM 781 N N . PRO A 1 96 ? 30.532 8.287 35.246 1.00 58.72 96 PRO A N 1
ATOM 782 C CA . PRO A 1 96 ? 31.734 7.937 35.984 1.00 58.72 96 PRO A CA 1
ATOM 783 C C . PRO A 1 96 ? 31.351 7.277 37.313 1.00 58.72 96 PRO A C 1
ATOM 785 O O . PRO A 1 96 ? 30.428 7.695 38.012 1.00 58.72 96 PRO A O 1
ATOM 788 N N . ARG A 1 97 ? 32.070 6.200 37.614 1.00 51.09 97 ARG A N 1
ATOM 789 C CA . ARG A 1 97 ? 32.004 5.411 38.842 1.00 51.09 97 ARG A CA 1
ATOM 790 C C . ARG A 1 97 ? 32.587 6.265 39.976 1.00 51.09 97 ARG A C 1
ATOM 792 O O . ARG A 1 97 ? 33.735 6.681 39.867 1.00 51.09 97 ARG A O 1
ATOM 799 N N . ALA A 1 98 ? 31.795 6.568 41.002 1.00 52.22 98 ALA A N 1
ATOM 800 C CA . ALA A 1 98 ? 32.297 7.205 42.217 1.00 52.22 98 ALA A CA 1
ATOM 801 C C . ALA A 1 98 ? 33.143 6.189 43.004 1.00 52.22 98 ALA A C 1
ATOM 803 O O . ALA A 1 98 ? 32.725 5.034 43.141 1.00 52.22 98 ALA A O 1
ATOM 804 N N . SER A 1 99 ? 34.329 6.622 43.433 1.00 61.41 99 SER A N 1
ATOM 805 C CA . SER A 1 99 ? 35.226 5.910 44.353 1.00 61.41 99 SER A CA 1
ATOM 806 C C . SER A 1 99 ? 34.839 6.169 45.801 1.00 61.41 99 SER A C 1
ATOM 808 O O . SER A 1 99 ? 34.340 7.287 46.068 1.00 61.41 99 SER A O 1
#

Foldseek 3Di:
DDDDDDDPCPPDPDDPLVSQQVVLQVVCAASPPRHHPPDHRHRLVVVVVVVVVVCVVVVPPDDDCPDPSNVSVVVDPPDDDDDDPDPPPDPDDDDDDDD

Sequence (99 aa):
MRASIQDEFTRLKVSRQRKYQLRMQRDKR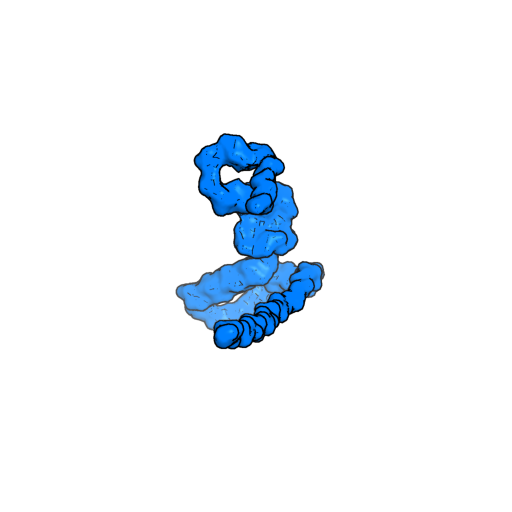CTECGRPAAEGSRCLEHLILARERQRKKRGLKRRYFNTLSYRLAATGVAALKKPRRSAAVSPRRGLPRAS

Secondary structure (DSSP, 8-state):
-PPP---GGGSS-S-HHHHHHHHHHHTTB-TTT-SBPSBTTB-HHHHHHHHHHHHHHTT--S--TTSHHHHHHHT------------------PPPPP-

Radius of gyration: 20.83 Å; chains: 1; bounding box: 52×29×65 Å

pLDDT: mean 70.8, std 14.44, range [38.31, 89.19]